Protein AF-A0A944FW74-F1 (afdb_monomer_lite)

Radius of gyration: 20.22 Å; chains: 1; bounding box: 57×24×44 Å

Sequence (106 aa):
THISDKNVARLLHSASLYRLQQDEEGNTKNLIGMANRLLHYEEMKYFKNQGKTTYDWGGAGRGEDVIHITEFKESFGGIPVRYYDFEQVNGILAKTFKLLVKILGK

Foldseek 3Di:
DWDDDQAEIEDPDDDFDLVVDDPVVSPVSVVRLVVSVVVVVVVVVVVVVSVHNYYHDPDADDDPVGPVVNVSCCVVVDDDDDDDDDDDQDDPVSVVVVVVCVVVVD

Secondary structure (DSSP, 8-state):
-EEE-SSEEEE------GGG---TT-HHHHHHHHHHHHHHHHHHHHHHHTT--EEE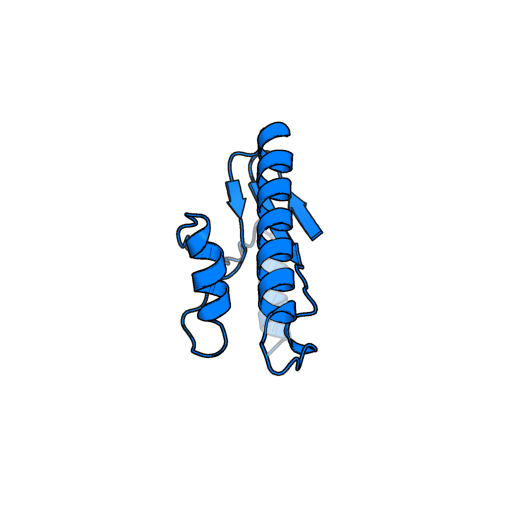------STTTHHHHHHHHTTT-------------SHHHHHHHHHHHHHT-

pLDDT: mean 92.19, std 6.83, range [51.25, 98.38]

Structure (mmCIF, N/CA/C/O backbone):
data_AF-A0A944FW74-F1
#
_entry.id   AF-A0A944FW74-F1
#
loop_
_atom_site.group_PDB
_atom_site.id
_atom_site.type_symbol
_atom_site.label_atom_id
_atom_site.label_alt_id
_atom_site.label_comp_id
_atom_site.label_asym_id
_atom_site.label_entity_id
_atom_site.label_seq_id
_atom_site.pdbx_PDB_ins_code
_atom_site.Cartn_x
_atom_site.Cartn_y
_atom_site.Cartn_z
_atom_site.occupancy
_atom_site.B_iso_or_equiv
_atom_site.auth_seq_id
_atom_site.auth_comp_id
_atom_site.auth_asym_id
_atom_site.auth_atom_id
_atom_site.pdbx_PDB_model_num
ATOM 1 N N . THR A 1 1 ? -2.411 7.988 -2.340 1.00 90.94 1 THR A N 1
ATOM 2 C CA . THR A 1 1 ? -3.455 8.412 -1.379 1.00 90.94 1 THR A CA 1
ATOM 3 C C . THR A 1 1 ? -3.691 7.325 -0.364 1.00 90.94 1 THR A C 1
ATOM 5 O O . THR A 1 1 ? -3.728 6.157 -0.748 1.00 90.94 1 THR A O 1
ATOM 8 N N . HIS A 1 2 ? -3.886 7.705 0.899 1.00 96.25 2 HIS A N 1
ATOM 9 C CA . HIS A 1 2 ? -4.029 6.782 2.024 1.00 96.25 2 HIS A CA 1
ATOM 10 C C . HIS A 1 2 ? -5.246 7.140 2.863 1.00 96.25 2 HIS A C 1
ATOM 12 O O . HIS A 1 2 ? -5.634 8.303 2.948 1.00 96.25 2 HIS A O 1
ATOM 18 N N . ILE A 1 3 ? -5.801 6.128 3.515 1.00 96.38 3 ILE A N 1
ATOM 19 C CA . ILE A 1 3 ? -6.721 6.277 4.641 1.00 96.38 3 ILE A CA 1
ATOM 20 C C . ILE A 1 3 ? -5.995 5.776 5.887 1.00 96.38 3 ILE A C 1
ATOM 22 O O . ILE A 1 3 ? -5.225 4.820 5.803 1.00 96.38 3 ILE A O 1
ATOM 26 N N . SER A 1 4 ? -6.177 6.421 7.036 1.00 96.44 4 SER A N 1
ATOM 27 C CA . SER A 1 4 ? -5.466 6.005 8.249 1.00 96.44 4 SER A CA 1
ATOM 28 C C . SER A 1 4 ? -6.318 6.141 9.499 1.00 96.44 4 SER A C 1
ATOM 30 O O . SER A 1 4 ? -7.114 7.072 9.616 1.00 96.44 4 SER A O 1
ATOM 32 N N . ASP A 1 5 ? -6.120 5.210 10.425 1.00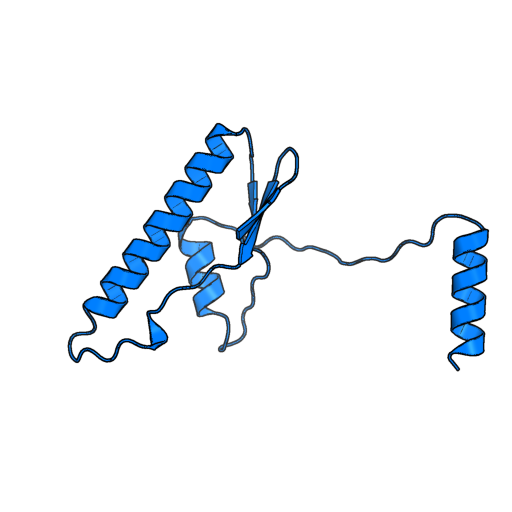 96.12 5 ASP A N 1
ATOM 33 C CA . ASP A 1 5 ? -6.611 5.278 11.798 1.00 96.12 5 ASP A CA 1
ATOM 34 C C . ASP A 1 5 ? -5.433 5.510 12.756 1.00 96.12 5 ASP A C 1
ATOM 36 O O . ASP A 1 5 ? -4.348 5.899 12.326 1.00 96.12 5 ASP A O 1
ATOM 40 N N . LYS A 1 6 ? -5.613 5.302 14.065 1.00 97.06 6 LYS A N 1
ATOM 41 C CA . LYS A 1 6 ? -4.550 5.486 15.065 1.00 97.06 6 LYS A CA 1
ATOM 42 C C . LYS A 1 6 ? -3.284 4.666 14.772 1.00 97.06 6 LYS A C 1
ATOM 44 O O . LYS A 1 6 ? -2.194 5.205 14.933 1.00 97.06 6 LYS A O 1
ATOM 49 N N . ASN A 1 7 ? -3.424 3.419 14.332 1.00 97.75 7 ASN A N 1
ATOM 50 C CA . ASN A 1 7 ? -2.343 2.436 14.247 1.00 97.75 7 ASN A CA 1
ATOM 51 C C . ASN A 1 7 ? -1.965 2.077 12.803 1.00 97.75 7 ASN A C 1
ATOM 53 O O . ASN A 1 7 ? -0.813 1.726 12.543 1.00 97.75 7 ASN A O 1
ATOM 57 N N . VAL A 1 8 ? -2.916 2.155 11.873 1.00 97.38 8 VAL A N 1
ATOM 58 C CA . VAL A 1 8 ? -2.779 1.655 10.504 1.00 97.38 8 VAL A CA 1
ATOM 59 C C . VAL A 1 8 ? -2.880 2.804 9.511 1.00 97.38 8 VAL A C 1
ATOM 61 O O . VAL A 1 8 ? -3.779 3.640 9.594 1.00 97.38 8 VAL A O 1
ATOM 64 N N . ALA A 1 9 ? -1.977 2.820 8.536 1.00 98.00 9 ALA A N 1
ATOM 65 C CA . ALA A 1 9 ? -2.134 3.582 7.305 1.00 98.00 9 ALA A CA 1
ATOM 66 C C . ALA A 1 9 ? -2.324 2.606 6.145 1.00 98.00 9 ALA A C 1
ATOM 68 O O . ALA A 1 9 ? -1.444 1.795 5.867 1.00 98.00 9 ALA A O 1
ATOM 69 N N . ARG A 1 10 ? -3.477 2.674 5.478 1.00 96.56 10 ARG A N 1
ATOM 70 C CA . ARG A 1 10 ? -3.814 1.836 4.329 1.00 96.56 10 ARG A CA 1
ATOM 71 C C . ARG A 1 10 ? -3.667 2.624 3.038 1.00 96.56 10 ARG A C 1
ATOM 73 O O . ARG A 1 10 ? -4.238 3.706 2.884 1.00 96.56 10 ARG A O 1
ATOM 80 N N . LEU A 1 11 ? -2.932 2.052 2.094 1.00 96.56 11 LEU A N 1
ATOM 81 C CA . LEU A 1 11 ? -2.832 2.556 0.734 1.00 96.56 11 LEU A CA 1
ATOM 82 C C . LEU A 1 11 ? -4.184 2.389 0.025 1.00 96.56 11 LEU A C 1
ATOM 84 O O . LEU A 1 11 ? -4.686 1.275 -0.109 1.00 96.56 11 LEU A O 1
ATOM 88 N N . LEU A 1 12 ? -4.761 3.498 -0.440 1.00 94.75 12 LEU A N 1
ATOM 89 C CA . LEU A 1 12 ? -6.001 3.499 -1.222 1.00 94.75 12 LEU A CA 1
ATOM 90 C C . LEU A 1 12 ? -5.693 3.483 -2.723 1.00 94.75 12 LEU A C 1
ATOM 92 O O . LEU A 1 12 ? -6.211 2.654 -3.465 1.00 94.75 12 LEU A O 1
ATOM 96 N N . HIS A 1 13 ? -4.804 4.379 -3.159 1.00 93.44 13 HIS A N 1
ATOM 97 C CA . HIS A 1 13 ? -4.407 4.512 -4.560 1.00 93.44 13 HIS A CA 1
ATOM 98 C C . HIS A 1 13 ? -2.912 4.812 -4.685 1.00 93.4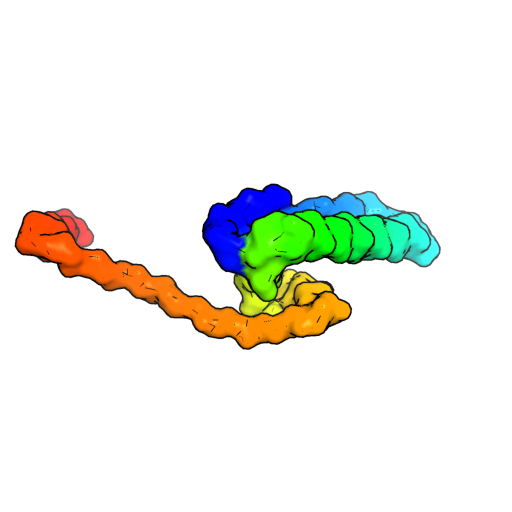4 13 HIS A C 1
ATOM 100 O O . HIS A 1 13 ? -2.397 5.689 -3.985 1.00 93.44 13 HIS A O 1
ATOM 106 N N . SER A 1 14 ? -2.256 4.124 -5.621 1.00 93.06 14 SER A N 1
ATOM 107 C CA . SER A 1 14 ? -0.908 4.407 -6.123 1.00 93.06 14 SER A CA 1
ATOM 108 C C . SER A 1 14 ? -0.912 4.244 -7.643 1.00 93.06 14 SER A C 1
ATOM 110 O O . SER A 1 14 ? -1.613 3.377 -8.169 1.00 93.06 14 SER A O 1
ATOM 112 N N . ALA A 1 15 ? -0.167 5.088 -8.350 1.00 91.00 15 ALA A N 1
ATOM 113 C CA . ALA A 1 15 ? -0.090 5.076 -9.804 1.00 91.00 15 ALA A CA 1
ATOM 114 C C . ALA A 1 15 ? 1.319 5.454 -10.266 1.00 91.00 15 ALA A C 1
ATOM 116 O O . ALA A 1 15 ? 1.978 6.297 -9.665 1.00 91.00 15 ALA A O 1
ATOM 117 N N . SER A 1 16 ? 1.765 4.844 -11.362 1.00 90.25 16 SER A N 1
ATOM 118 C CA . SER A 1 16 ? 3.031 5.168 -12.018 1.00 90.25 16 SER A CA 1
ATOM 119 C C . SER A 1 16 ? 2.930 4.933 -13.527 1.00 90.25 16 SER A C 1
ATOM 121 O O . SER A 1 16 ? 2.166 4.085 -13.993 1.00 90.25 16 SER A O 1
ATOM 123 N N . LEU A 1 17 ? 3.697 5.699 -14.306 1.00 88.81 17 LEU A N 1
ATOM 124 C CA . LEU A 1 17 ? 3.591 5.760 -15.772 1.00 88.81 17 LEU A CA 1
ATOM 125 C C . LEU A 1 17 ? 4.403 4.680 -16.506 1.00 88.81 17 LEU A C 1
ATOM 127 O O . LEU A 1 17 ? 4.602 4.771 -17.714 1.00 88.81 17 LEU A O 1
ATOM 131 N N . TYR A 1 18 ? 4.868 3.645 -15.804 1.00 84.44 18 TYR A N 1
ATOM 132 C CA . TYR A 1 18 ? 5.796 2.653 -16.360 1.00 84.44 18 TYR A CA 1
ATOM 133 C C . TYR A 1 18 ? 5.234 1.875 -17.560 1.00 84.44 18 TYR A C 1
ATOM 135 O O . TYR A 1 18 ? 6.002 1.340 -18.350 1.00 84.44 18 TYR A O 1
ATOM 143 N N . ARG A 1 19 ? 3.903 1.798 -17.697 1.00 82.88 19 ARG A N 1
ATOM 144 C CA . ARG A 1 19 ? 3.222 1.106 -18.806 1.00 82.88 19 ARG A CA 1
ATOM 145 C C . ARG A 1 19 ? 3.218 1.898 -20.112 1.00 82.88 19 ARG A C 1
ATOM 147 O O . ARG A 1 19 ? 2.942 1.323 -21.154 1.00 82.88 19 ARG A O 1
ATOM 154 N N . LEU A 1 20 ? 3.478 3.203 -20.048 1.00 84.56 20 LEU A N 1
ATOM 155 C CA . LEU A 1 20 ? 3.498 4.080 -21.220 1.00 84.56 20 LEU A CA 1
ATOM 156 C C . LEU A 1 20 ? 4.904 4.233 -21.812 1.00 84.56 20 L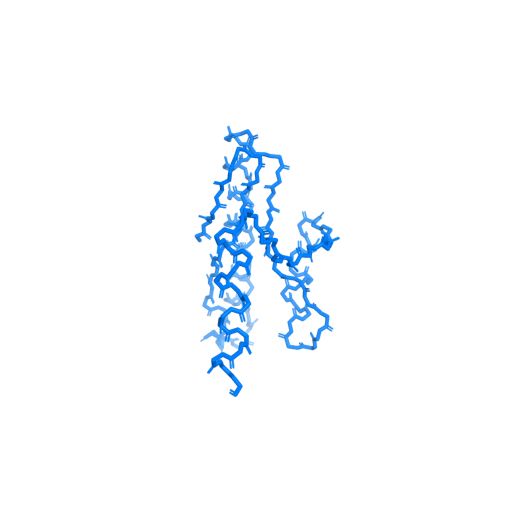EU A C 1
ATOM 158 O O . LEU A 1 20 ? 5.054 4.871 -22.848 1.00 84.56 20 LEU A O 1
ATOM 162 N N . GLN A 1 21 ? 5.923 3.670 -21.158 1.00 83.69 21 GLN A N 1
ATOM 163 C CA . GLN A 1 21 ? 7.307 3.750 -21.613 1.00 83.69 21 GLN A CA 1
ATOM 164 C C . GLN A 1 21 ? 7.628 2.567 -22.526 1.00 83.69 21 GLN A C 1
ATOM 166 O O . GLN A 1 21 ? 7.382 1.418 -22.160 1.00 83.69 21 GLN A O 1
ATOM 171 N N . GLN A 1 22 ? 8.158 2.873 -23.708 1.00 76.31 22 GLN A N 1
ATOM 172 C CA . GLN A 1 22 ? 8.548 1.910 -24.744 1.00 76.31 22 GLN A CA 1
ATOM 173 C C . GLN A 1 22 ? 9.989 2.167 -25.205 1.00 76.31 22 GLN A C 1
ATOM 175 O O . GLN A 1 22 ? 10.299 2.041 -26.385 1.00 76.31 22 GLN A O 1
ATOM 180 N N . ASP A 1 23 ? 10.866 2.600 -24.298 1.00 80.69 23 ASP A N 1
ATOM 181 C CA . ASP A 1 23 ? 12.276 2.744 -24.635 1.00 80.69 23 ASP A CA 1
ATOM 182 C C . ASP A 1 23 ? 12.907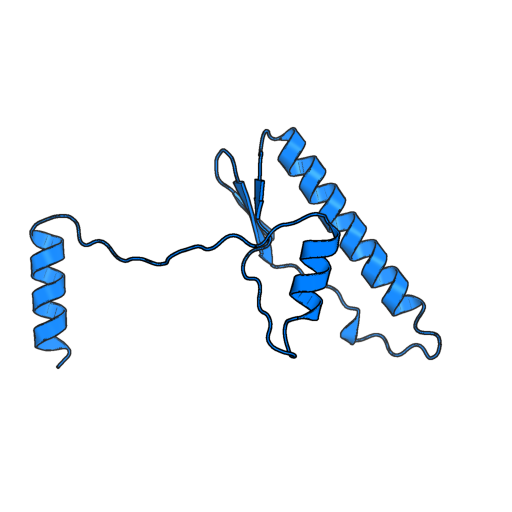 1.365 -24.877 1.00 80.69 23 ASP A C 1
ATOM 184 O O . ASP A 1 23 ? 12.700 0.439 -24.092 1.00 80.69 23 ASP A O 1
ATOM 188 N N . GLU A 1 24 ? 13.668 1.227 -25.968 1.00 71.38 24 GLU A N 1
ATOM 189 C CA . GLU A 1 24 ? 14.239 -0.055 -26.425 1.00 71.38 24 GLU A CA 1
ATOM 190 C C . GLU A 1 24 ? 15.109 -0.730 -25.351 1.00 71.38 24 GLU A C 1
ATOM 192 O O . GLU A 1 24 ? 15.147 -1.954 -25.244 1.00 71.38 24 GLU A O 1
ATOM 197 N N . GLU A 1 25 ? 15.759 0.074 -24.508 1.00 76.38 25 GLU A N 1
ATOM 198 C CA . GLU A 1 25 ? 16.653 -0.381 -23.440 1.00 76.38 25 GLU A CA 1
ATOM 199 C C . GLU A 1 25 ? 15.933 -0.627 -22.097 1.00 76.38 25 GLU A C 1
ATOM 201 O O . GLU A 1 25 ? 16.518 -1.192 -21.173 1.00 76.38 25 GLU A O 1
ATOM 206 N N . GLY A 1 26 ? 14.672 -0.197 -21.946 1.00 77.94 26 GLY A N 1
ATOM 207 C CA . GLY A 1 26 ? 13.885 -0.340 -20.710 1.00 77.94 26 GLY A CA 1
ATOM 208 C C . GLY A 1 26 ? 14.397 0.454 -19.494 1.00 77.94 26 GLY A C 1
ATOM 209 O O . GLY A 1 26 ? 13.903 0.271 -18.373 1.00 77.94 26 GLY A O 1
ATOM 210 N N . ASN A 1 27 ? 15.371 1.344 -19.687 1.00 84.94 27 ASN A N 1
ATOM 211 C CA . ASN A 1 27 ? 16.001 2.155 -18.643 1.00 84.94 27 ASN A CA 1
ATOM 212 C C . ASN A 1 27 ? 14.992 3.060 -17.921 1.00 84.94 27 ASN A C 1
ATOM 214 O O . ASN A 1 27 ? 14.998 3.174 -16.691 1.00 84.94 27 ASN A O 1
ATOM 218 N N . THR A 1 28 ? 14.058 3.641 -18.668 1.00 88.06 28 THR A N 1
ATOM 219 C CA . THR A 1 28 ? 13.026 4.542 -18.151 1.00 88.06 28 THR A CA 1
ATOM 220 C C . THR A 1 28 ? 12.037 3.785 -17.271 1.00 88.06 28 THR A C 1
ATOM 222 O O . THR A 1 28 ? 11.669 4.246 -16.188 1.00 88.06 28 THR A O 1
ATOM 225 N N . LYS A 1 29 ? 11.644 2.573 -17.680 1.00 88.31 29 LYS A N 1
ATOM 226 C CA . LYS A 1 29 ? 10.768 1.701 -16.889 1.00 88.31 29 LYS A CA 1
ATOM 227 C C . LYS A 1 29 ? 11.410 1.322 -15.551 1.00 88.31 29 LYS A C 1
ATOM 229 O O . LYS A 1 29 ? 10.734 1.374 -14.519 1.00 88.31 29 LYS A O 1
ATOM 234 N N . ASN A 1 30 ? 12.704 0.999 -15.552 1.00 89.69 30 ASN A N 1
ATOM 235 C CA . ASN A 1 30 ? 13.455 0.690 -14.333 1.00 89.69 30 ASN A CA 1
ATOM 236 C C . ASN A 1 30 ? 13.527 1.896 -13.393 1.00 89.69 30 ASN A C 1
ATOM 238 O O . ASN A 1 30 ? 13.219 1.765 -12.206 1.00 89.69 30 ASN A O 1
ATOM 242 N N . LEU A 1 31 ? 13.841 3.079 -13.926 1.00 93.44 31 LEU A N 1
ATOM 243 C CA . LEU A 1 31 ? 13.882 4.316 -13.150 1.00 93.44 31 LEU A CA 1
ATOM 244 C C . LEU A 1 31 ? 12.524 4.637 -12.511 1.00 93.44 31 LEU A C 1
ATOM 246 O O . LEU A 1 31 ? 12.465 4.941 -11.320 1.00 93.44 31 LEU A O 1
ATOM 250 N N . ILE A 1 32 ? 11.421 4.510 -13.259 1.00 93.69 32 ILE A N 1
ATOM 251 C CA . ILE A 1 32 ? 10.065 4.699 -12.718 1.00 93.69 32 ILE A CA 1
ATOM 252 C C . ILE A 1 32 ? 9.775 3.675 -11.614 1.00 93.69 32 ILE A C 1
ATOM 254 O O . ILE A 1 32 ? 9.209 4.029 -10.579 1.00 93.69 32 ILE A O 1
ATOM 258 N N . GLY A 1 33 ? 10.180 2.415 -11.802 1.00 91.81 33 GLY A N 1
ATOM 259 C CA . GLY A 1 33 ? 10.054 1.376 -10.782 1.00 91.81 33 GLY A CA 1
ATOM 260 C C . GLY A 1 33 ? 10.802 1.728 -9.494 1.00 91.81 33 GLY A C 1
ATOM 261 O O . GLY A 1 33 ? 10.242 1.605 -8.404 1.00 91.81 33 GLY A O 1
ATOM 262 N N . MET A 1 34 ? 12.036 2.224 -9.607 1.00 93.88 34 MET A N 1
ATOM 263 C CA . MET A 1 34 ? 12.838 2.683 -8.469 1.00 93.88 34 MET A CA 1
ATOM 264 C C . MET A 1 34 ? 12.219 3.905 -7.785 1.00 93.88 34 MET A C 1
ATOM 266 O O . MET A 1 34 ? 12.099 3.918 -6.561 1.00 93.88 34 MET A O 1
ATOM 270 N N . ALA A 1 35 ? 11.764 4.893 -8.558 1.00 95.88 35 ALA A N 1
ATOM 271 C CA . ALA A 1 35 ? 11.094 6.077 -8.031 1.00 95.88 35 ALA A CA 1
ATOM 272 C C . ALA A 1 35 ? 9.817 5.705 -7.261 1.00 95.88 35 ALA A C 1
ATOM 274 O O . ALA A 1 35 ? 9.590 6.200 -6.158 1.00 95.88 35 ALA A O 1
ATOM 275 N N . ASN A 1 36 ? 9.023 4.766 -7.786 1.00 95.56 36 ASN A N 1
ATOM 276 C CA . ASN A 1 36 ? 7.829 4.271 -7.105 1.00 95.56 36 ASN A CA 1
ATOM 277 C C . ASN A 1 36 ? 8.175 3.538 -5.798 1.00 95.56 36 ASN A C 1
ATOM 279 O O . ASN A 1 36 ? 7.463 3.665 -4.803 1.00 95.56 36 ASN A O 1
ATOM 283 N N . ARG A 1 37 ? 9.288 2.790 -5.770 1.00 95.81 37 ARG A N 1
ATOM 284 C CA . ARG A 1 37 ? 9.759 2.140 -4.538 1.00 95.81 37 ARG A CA 1
ATOM 285 C C . ARG A 1 37 ? 10.193 3.148 -3.484 1.00 95.81 37 ARG A C 1
ATOM 287 O O . ARG A 1 37 ? 9.824 2.997 -2.321 1.00 95.81 37 ARG A O 1
ATOM 294 N N . LEU A 1 38 ? 10.940 4.170 -3.896 1.00 97.38 38 LEU A N 1
ATOM 295 C CA . LEU A 1 38 ? 11.365 5.249 -3.013 1.00 97.38 38 LEU A CA 1
ATOM 296 C C . LEU A 1 38 ? 10.156 5.986 -2.432 1.00 97.38 38 LEU A C 1
ATOM 298 O O . LEU A 1 38 ? 10.102 6.177 -1.223 1.00 97.38 38 LEU A O 1
ATOM 302 N N . LEU A 1 39 ? 9.161 6.321 -3.260 1.00 96.81 39 LEU A N 1
ATOM 303 C CA . LEU A 1 39 ? 7.936 6.979 -2.807 1.00 96.81 39 LEU A CA 1
ATOM 304 C C . LEU A 1 39 ? 7.251 6.186 -1.686 1.00 96.81 39 LEU A C 1
ATOM 306 O O . LEU A 1 39 ? 6.986 6.734 -0.619 1.00 96.81 39 LEU A O 1
ATOM 310 N N . HIS A 1 40 ? 7.037 4.884 -1.880 1.00 97.25 40 HIS A N 1
ATOM 311 C CA . HIS A 1 40 ? 6.426 4.042 -0.851 1.00 97.25 40 HIS A CA 1
ATOM 312 C C . HIS A 1 40 ? 7.294 3.898 0.407 1.00 97.25 40 HIS A C 1
ATOM 314 O O . HIS A 1 40 ? 6.766 3.873 1.518 1.00 97.25 40 HIS A O 1
ATOM 320 N N . TYR A 1 41 ? 8.621 3.853 0.270 1.00 97.31 41 TYR A N 1
ATOM 321 C CA . TYR A 1 41 ? 9.522 3.844 1.422 1.00 97.31 41 TYR A CA 1
ATOM 322 C C . TYR A 1 41 ? 9.442 5.147 2.236 1.00 97.31 41 TYR A C 1
ATOM 324 O O . TYR A 1 41 ? 9.386 5.113 3.468 1.00 97.31 41 TYR A O 1
ATOM 332 N N . GLU A 1 42 ? 9.383 6.300 1.567 1.00 98.12 42 GLU A N 1
ATOM 333 C CA . GLU A 1 42 ? 9.180 7.595 2.222 1.00 98.12 42 GLU A CA 1
ATOM 334 C C . GLU A 1 42 ? 7.816 7.672 2.921 1.00 98.12 42 GLU A C 1
ATOM 336 O O . GLU A 1 42 ? 7.741 8.119 4.065 1.00 98.12 42 GLU A O 1
ATOM 341 N N . GLU A 1 43 ? 6.750 7.158 2.301 1.00 97.38 43 GLU A N 1
ATOM 342 C CA . GLU A 1 43 ? 5.428 7.059 2.934 1.00 97.38 43 GLU A CA 1
ATOM 343 C C . GLU A 1 43 ? 5.463 6.192 4.202 1.00 97.38 43 GLU A C 1
ATOM 345 O O . GLU A 1 43 ? 4.905 6.572 5.233 1.00 97.38 43 GLU A O 1
ATOM 350 N N . MET A 1 44 ? 6.150 5.045 4.169 1.00 97.38 44 MET A N 1
ATOM 351 C CA . MET A 1 44 ? 6.320 4.190 5.349 1.00 97.38 44 MET A CA 1
ATOM 352 C C . MET A 1 44 ? 7.042 4.924 6.480 1.00 97.38 44 MET A C 1
ATOM 354 O O . MET A 1 44 ? 6.602 4.859 7.630 1.00 97.38 44 MET A O 1
ATOM 358 N N . LYS A 1 45 ? 8.123 5.655 6.173 1.00 98.25 45 LYS A N 1
ATOM 359 C CA . LYS A 1 45 ? 8.827 6.483 7.165 1.00 98.25 45 LYS A CA 1
ATOM 360 C C . LYS A 1 45 ? 7.929 7.587 7.713 1.00 98.25 45 LYS A C 1
ATOM 362 O O . LYS A 1 45 ? 7.897 7.792 8.925 1.00 98.25 45 LYS A O 1
ATOM 367 N N . TYR A 1 46 ? 7.172 8.259 6.848 1.00 98.19 46 TYR A N 1
ATOM 368 C CA . TYR A 1 46 ? 6.214 9.286 7.244 1.00 98.19 46 TYR A CA 1
ATOM 369 C C . TYR A 1 46 ? 5.195 8.737 8.250 1.00 98.19 46 TYR A C 1
ATOM 371 O O . TYR A 1 46 ? 5.060 9.280 9.346 1.00 98.19 46 TYR A O 1
ATOM 379 N N . PHE A 1 47 ? 4.539 7.616 7.942 1.00 98.38 47 PHE A N 1
ATOM 380 C CA . PHE A 1 47 ? 3.552 7.020 8.844 1.00 98.38 47 PHE A CA 1
ATOM 381 C C . PHE A 1 47 ? 4.173 6.470 10.128 1.00 98.38 47 PHE A C 1
ATOM 383 O O . PHE A 1 47 ? 3.598 6.640 11.204 1.00 98.38 47 PHE A O 1
ATOM 390 N N . LYS A 1 48 ? 5.376 5.895 10.055 1.00 98.12 48 LYS A N 1
ATOM 391 C CA . LYS A 1 48 ? 6.127 5.481 11.244 1.00 98.12 48 LYS A CA 1
ATOM 392 C C . LYS A 1 48 ? 6.402 6.663 12.179 1.00 98.12 48 LYS A C 1
ATOM 394 O O . LYS A 1 48 ? 6.187 6.547 13.382 1.00 98.12 48 LYS A O 1
ATOM 399 N N . ASN A 1 49 ? 6.796 7.816 11.637 1.00 98.38 49 ASN A N 1
ATOM 400 C CA . ASN A 1 49 ? 7.020 9.040 12.416 1.00 98.38 49 ASN A CA 1
ATOM 401 C C . ASN A 1 49 ? 5.726 9.606 13.027 1.00 98.38 49 ASN A C 1
ATOM 403 O O . ASN A 1 49 ? 5.777 10.297 14.038 1.00 98.38 49 ASN A O 1
ATOM 407 N N . GLN A 1 50 ? 4.566 9.286 12.449 1.00 97.94 50 GLN A N 1
ATOM 408 C CA . GLN A 1 50 ? 3.239 9.598 12.998 1.00 97.94 50 GLN A CA 1
ATOM 409 C C . GLN A 1 50 ? 2.740 8.545 14.010 1.00 97.94 50 GLN A C 1
ATOM 411 O O . GLN A 1 50 ? 1.575 8.568 14.408 1.00 97.94 50 GLN A O 1
ATOM 416 N N . GLY A 1 51 ? 3.590 7.592 14.406 1.00 98.25 51 GLY A N 1
ATOM 417 C CA . GLY A 1 51 ? 3.262 6.546 15.376 1.00 98.25 51 GLY A CA 1
ATOM 418 C C . GLY A 1 51 ? 2.434 5.387 14.819 1.00 98.25 51 GLY A C 1
ATOM 419 O O . GLY A 1 51 ? 1.948 4.568 15.599 1.00 98.25 51 GLY A O 1
ATOM 420 N N . LYS A 1 52 ? 2.261 5.285 13.492 1.00 98.25 52 LYS A N 1
ATOM 421 C CA . LYS A 1 52 ? 1.614 4.113 12.884 1.00 98.25 52 LYS A CA 1
ATOM 422 C C . LYS A 1 52 ? 2.536 2.905 13.002 1.00 98.25 52 LYS A C 1
ATOM 424 O O . LYS A 1 52 ? 3.744 3.006 12.790 1.00 98.25 52 LYS A O 1
ATOM 429 N N . THR A 1 53 ? 1.953 1.752 13.292 1.00 97.44 53 THR A N 1
ATOM 430 C CA . THR A 1 53 ? 2.673 0.480 13.410 1.00 97.44 53 THR A CA 1
ATOM 431 C C . THR A 1 53 ? 2.513 -0.392 12.172 1.00 97.44 53 THR A C 1
ATOM 433 O O . THR A 1 53 ? 3.304 -1.308 11.974 1.00 97.44 53 THR A O 1
ATOM 436 N N . THR A 1 54 ? 1.510 -0.111 11.334 1.00 97.12 54 THR A N 1
ATOM 437 C CA . THR A 1 54 ? 1.180 -0.924 10.157 1.00 97.12 54 THR A CA 1
ATOM 438 C C . THR A 1 54 ? 1.017 -0.056 8.915 1.00 97.12 54 THR A C 1
ATOM 440 O O . THR A 1 54 ? 0.234 0.897 8.913 1.00 97.12 54 THR A O 1
ATOM 443 N N . TYR A 1 55 ? 1.726 -0.428 7.848 1.00 97.50 55 TYR A N 1
ATOM 444 C CA . TYR A 1 55 ? 1.474 0.045 6.489 1.00 97.50 55 TYR A CA 1
ATOM 445 C C . TYR A 1 55 ? 0.740 -1.062 5.728 1.00 97.50 55 TYR A C 1
ATOM 447 O O . TYR A 1 55 ? 1.319 -2.101 5.413 1.00 97.50 55 TYR A O 1
ATOM 455 N N . ASP A 1 56 ? -0.549 -0.862 5.483 1.00 96.75 56 ASP A N 1
ATOM 456 C CA . ASP A 1 56 ? -1.413 -1.831 4.819 1.00 96.75 56 ASP A CA 1
ATOM 457 C C . ASP A 1 56 ? -1.473 -1.538 3.314 1.00 96.75 56 ASP A C 1
ATOM 459 O O . ASP A 1 56 ? -1.985 -0.511 2.865 1.00 96.75 56 ASP A O 1
ATOM 463 N N . TRP A 1 57 ? -0.945 -2.468 2.523 1.00 96.00 57 TRP A N 1
ATOM 464 C CA . TRP A 1 57 ? -0.894 -2.386 1.065 1.00 96.00 57 TRP A CA 1
ATOM 465 C C . TRP A 1 57 ? -2.242 -2.622 0.361 1.00 96.00 57 TRP A C 1
ATOM 467 O O . TRP A 1 57 ? -2.303 -2.565 -0.873 1.00 96.00 57 TRP A O 1
ATOM 477 N N . GLY A 1 58 ? -3.300 -2.958 1.097 1.00 93.62 58 GLY A N 1
ATOM 478 C CA . GLY A 1 58 ? -4.578 -3.397 0.548 1.00 93.62 58 GLY A CA 1
ATOM 479 C C . GLY A 1 58 ? -4.515 -4.815 -0.032 1.00 93.62 58 GLY A C 1
ATOM 480 O O . GLY A 1 58 ? -3.653 -5.617 0.321 1.00 93.62 58 GLY A O 1
ATOM 481 N N . GLY A 1 59 ? -5.432 -5.131 -0.949 1.00 92.75 59 GLY A N 1
ATOM 482 C CA . GLY A 1 59 ? -5.625 -6.494 -1.461 1.00 92.75 59 GLY A CA 1
ATOM 483 C C . GLY A 1 59 ? -4.379 -7.123 -2.097 1.00 92.75 59 GLY A C 1
ATOM 484 O O . GLY A 1 59 ? -3.616 -6.455 -2.796 1.00 92.75 59 GLY A O 1
ATOM 485 N N . ALA A 1 60 ? -4.193 -8.424 -1.885 1.00 93.12 60 ALA A N 1
ATOM 486 C CA . ALA A 1 60 ? -3.142 -9.231 -2.497 1.00 93.12 60 ALA A CA 1
ATOM 487 C C . ALA A 1 60 ? -3.781 -10.424 -3.215 1.00 93.12 60 ALA A C 1
ATOM 489 O O . ALA A 1 60 ? -4.593 -11.139 -2.629 1.00 93.12 60 ALA A O 1
ATOM 490 N N . GLY A 1 61 ? -3.428 -10.619 -4.485 1.00 93.56 61 GLY A N 1
ATOM 491 C CA . GLY A 1 61 ? -3.958 -11.691 -5.326 1.00 93.56 61 GLY A CA 1
ATOM 492 C C . GLY A 1 61 ? -2.856 -12.603 -5.858 1.00 93.56 61 GLY A C 1
ATOM 493 O O . GLY A 1 61 ? -1.689 -12.215 -5.919 1.00 93.56 61 GLY A O 1
ATOM 494 N N . ARG A 1 62 ? -3.229 -13.829 -6.233 1.00 94.50 62 ARG A N 1
ATOM 495 C CA . ARG A 1 62 ? -2.319 -14.831 -6.819 1.00 94.50 62 ARG A CA 1
ATOM 496 C C . ARG A 1 62 ? -2.664 -15.199 -8.269 1.00 94.50 62 ARG A C 1
ATOM 498 O O . ARG A 1 62 ? -2.054 -16.110 -8.809 1.00 94.50 62 ARG A O 1
ATOM 505 N N . GLY A 1 63 ? -3.634 -14.512 -8.877 1.00 96.31 63 GLY A N 1
ATOM 506 C CA . GLY A 1 63 ? -3.912 -14.627 -10.311 1.00 96.31 63 GLY A CA 1
ATOM 507 C C . GLY A 1 63 ? -2.788 -14.012 -11.147 1.00 96.31 63 GLY A C 1
ATOM 508 O O . GLY A 1 63 ? -2.089 -13.114 -10.672 1.00 96.31 63 GLY A O 1
ATOM 509 N N . GLU A 1 64 ? -2.612 -14.493 -12.378 1.00 94.94 64 GLU A N 1
ATOM 510 C CA . GLU A 1 64 ? -1.555 -14.037 -13.300 1.00 94.94 64 GLU A CA 1
ATOM 511 C C . GLU A 1 64 ? -1.606 -12.524 -13.565 1.00 94.94 64 GLU A C 1
ATOM 513 O O . GLU A 1 64 ? -0.576 -11.874 -13.717 1.00 94.94 64 GLU A O 1
ATOM 518 N N . ASP A 1 65 ? -2.801 -11.937 -13.548 1.00 92.81 65 ASP A N 1
ATOM 519 C CA . ASP A 1 65 ? -3.052 -10.516 -13.783 1.00 92.81 65 ASP A CA 1
ATOM 520 C C . ASP A 1 65 ? -2.598 -9.603 -12.628 1.00 92.81 65 ASP A C 1
ATOM 522 O O . ASP A 1 65 ? -2.343 -8.412 -12.830 1.00 92.81 65 ASP A O 1
ATOM 526 N N . VAL A 1 66 ? -2.468 -10.150 -11.416 1.00 93.62 66 VAL A N 1
ATOM 527 C CA . VAL A 1 66 ? -2.194 -9.381 -10.188 1.00 93.62 66 VAL A CA 1
ATOM 528 C C . VAL A 1 66 ? -0.975 -9.863 -9.404 1.00 93.62 66 VAL A C 1
ATOM 530 O O . VAL A 1 66 ? -0.559 -9.180 -8.464 1.00 93.62 66 VAL A O 1
ATOM 533 N N . ILE A 1 67 ? -0.365 -10.994 -9.774 1.00 95.56 67 ILE A N 1
ATOM 534 C CA . ILE A 1 67 ? 0.752 -11.587 -9.026 1.00 95.56 67 ILE A CA 1
ATOM 535 C C . ILE A 1 67 ? 1.929 -10.618 -8.877 1.00 95.56 67 ILE A C 1
ATOM 537 O O . ILE A 1 67 ? 2.426 -10.437 -7.770 1.00 95.56 67 ILE A O 1
ATOM 541 N N . HIS A 1 68 ? 2.285 -9.885 -9.933 1.00 92.75 68 HIS A N 1
ATOM 542 C CA . HIS A 1 68 ? 3.384 -8.914 -9.899 1.00 92.75 68 HIS A CA 1
ATOM 543 C C . HIS A 1 68 ? 3.137 -7.748 -8.933 1.00 92.75 68 HIS A C 1
ATOM 545 O O . HIS A 1 68 ? 4.074 -7.186 -8.363 1.00 92.75 68 HIS A O 1
ATOM 551 N N . ILE A 1 69 ? 1.869 -7.377 -8.719 1.00 92.50 69 ILE A N 1
ATOM 552 C CA . ILE A 1 69 ? 1.495 -6.367 -7.723 1.00 92.50 69 ILE A CA 1
ATOM 553 C C . ILE A 1 69 ? 1.698 -6.935 -6.314 1.00 92.50 69 ILE A C 1
ATOM 555 O O . ILE A 1 69 ? 2.163 -6.221 -5.427 1.00 92.50 69 ILE A O 1
ATOM 559 N N . THR A 1 70 ? 1.377 -8.211 -6.100 1.00 95.19 70 THR A N 1
ATOM 560 C CA . THR A 1 70 ? 1.625 -8.895 -4.826 1.00 95.19 70 THR A CA 1
ATOM 561 C C . THR A 1 70 ? 3.123 -9.038 -4.552 1.00 95.19 70 THR A C 1
ATOM 563 O O . THR A 1 70 ? 3.570 -8.633 -3.483 1.00 95.19 70 THR A O 1
ATOM 566 N N . GLU A 1 71 ? 3.914 -9.495 -5.523 1.00 95.00 71 GLU A N 1
ATOM 567 C CA . GLU A 1 71 ? 5.377 -9.619 -5.407 1.00 95.00 71 GLU A CA 1
ATOM 568 C C . GLU A 1 71 ? 6.041 -8.269 -5.100 1.00 95.00 71 GLU A C 1
ATOM 570 O O . GLU A 1 71 ? 6.947 -8.173 -4.269 1.00 95.00 71 GLU A O 1
ATOM 575 N N . PHE A 1 72 ? 5.550 -7.190 -5.720 1.00 93.81 72 PHE A N 1
ATOM 576 C CA . PHE A 1 72 ? 5.986 -5.837 -5.393 1.00 93.81 72 PHE A CA 1
ATOM 577 C C . PHE A 1 72 ? 5.770 -5.517 -3.909 1.00 93.81 72 PHE A C 1
ATOM 579 O O . PHE A 1 72 ? 6.703 -5.054 -3.259 1.00 93.81 72 PHE A O 1
ATOM 586 N N . LYS A 1 73 ? 4.589 -5.798 -3.349 1.00 95.06 73 LYS A N 1
ATOM 587 C CA . LYS A 1 73 ? 4.278 -5.552 -1.928 1.00 95.06 73 LYS A CA 1
ATOM 588 C C . LYS A 1 73 ? 5.138 -6.416 -1.000 1.00 95.06 73 LYS A C 1
ATOM 590 O O . LYS A 1 73 ? 5.676 -5.915 -0.012 1.00 95.06 73 LYS A O 1
ATOM 595 N N . GLU A 1 74 ? 5.309 -7.691 -1.346 1.00 95.25 74 GLU A N 1
ATOM 596 C CA . GLU A 1 74 ? 6.127 -8.656 -0.599 1.00 95.25 74 GLU A CA 1
ATOM 597 C C . GLU A 1 74 ? 7.605 -8.248 -0.568 1.00 95.25 74 GLU A C 1
ATOM 599 O O . GLU A 1 74 ? 8.267 -8.413 0.454 1.00 95.25 74 GLU A O 1
ATOM 604 N N . SER A 1 75 ? 8.113 -7.608 -1.626 1.00 95.56 75 SER A N 1
ATOM 605 C CA . SER A 1 75 ? 9.507 -7.142 -1.676 1.00 95.56 75 SER A CA 1
ATOM 606 C C . SER A 1 75 ? 9.865 -6.050 -0.653 1.00 95.56 75 SER A C 1
ATOM 608 O O . SER A 1 75 ? 11.045 -5.784 -0.442 1.00 95.56 75 SER A O 1
ATOM 610 N N . PHE A 1 76 ? 8.879 -5.443 0.020 1.00 95.62 76 PHE A N 1
ATOM 611 C CA . PHE A 1 76 ? 9.097 -4.542 1.164 1.00 95.62 76 PHE A CA 1
ATOM 612 C C . PHE A 1 76 ? 9.098 -5.273 2.518 1.00 95.62 76 PHE A C 1
ATOM 614 O O . PHE A 1 76 ? 9.134 -4.628 3.564 1.00 95.62 76 PHE A O 1
ATOM 621 N N . GLY A 1 77 ? 9.021 -6.607 2.521 1.00 93.75 77 GLY A N 1
ATOM 622 C CA . GLY A 1 77 ? 8.864 -7.420 3.728 1.00 93.75 77 GLY A CA 1
ATOM 623 C C . GLY A 1 77 ? 7.414 -7.529 4.213 1.00 93.75 77 GLY A C 1
ATOM 624 O O . GLY A 1 77 ? 7.176 -7.941 5.347 1.00 93.75 77 GLY A O 1
ATOM 625 N N . GLY A 1 78 ? 6.440 -7.141 3.383 1.00 89.06 78 GLY A N 1
ATOM 626 C CA . GLY A 1 78 ? 5.021 -7.295 3.695 1.00 89.06 78 GLY A CA 1
ATOM 627 C C . GLY A 1 78 ? 4.603 -8.766 3.727 1.00 89.06 78 GLY A C 1
ATOM 628 O O . GLY A 1 78 ? 5.049 -9.557 2.900 1.00 89.06 78 GLY A O 1
ATOM 629 N N . ILE A 1 79 ? 3.712 -9.118 4.655 1.00 91.56 79 ILE A N 1
ATOM 630 C CA . ILE A 1 79 ? 3.127 -10.461 4.758 1.00 91.56 79 ILE A CA 1
ATOM 631 C C . ILE A 1 79 ? 1.629 -10.428 4.420 1.00 91.56 79 ILE A C 1
ATOM 633 O O . ILE A 1 79 ? 0.943 -9.477 4.804 1.00 91.56 79 ILE A O 1
ATOM 637 N N . PRO A 1 80 ? 1.084 -11.448 3.729 1.00 91.38 80 PRO A N 1
ATOM 638 C CA . PRO A 1 80 ? -0.352 -11.543 3.500 1.00 91.38 80 PRO A CA 1
ATOM 639 C C . PRO A 1 80 ? -1.131 -11.683 4.814 1.00 91.38 80 PRO A C 1
ATOM 641 O O . PRO A 1 80 ? -0.859 -12.574 5.619 1.00 91.38 80 PRO A O 1
ATOM 644 N N . VAL A 1 81 ? -2.151 -10.843 4.995 1.00 91.94 81 VAL A N 1
ATOM 645 C CA . VAL A 1 81 ? -3.099 -10.913 6.116 1.00 91.94 81 VAL A CA 1
ATOM 646 C C . VAL A 1 81 ? -4.502 -11.126 5.557 1.00 91.94 81 VAL A C 1
ATOM 648 O O . VAL A 1 81 ? -4.891 -10.494 4.575 1.00 91.94 81 VAL A O 1
ATOM 651 N N . ARG A 1 82 ? -5.272 -12.035 6.167 1.00 91.06 82 ARG A N 1
ATOM 652 C CA . ARG A 1 82 ? -6.668 -12.273 5.779 1.00 91.06 82 ARG A CA 1
ATOM 653 C C . ARG A 1 82 ? -7.588 -11.311 6.520 1.00 91.06 82 ARG A C 1
ATOM 655 O O . ARG A 1 82 ? -7.588 -11.284 7.747 1.00 91.06 82 ARG A O 1
ATOM 662 N N . TYR A 1 83 ? -8.399 -10.589 5.758 1.00 87.44 83 TYR A N 1
ATOM 663 C CA . TYR A 1 83 ? -9.521 -9.805 6.260 1.00 87.44 83 TYR A CA 1
ATOM 664 C C . TYR A 1 83 ? -10.822 -10.517 5.898 1.00 87.44 83 TYR A C 1
ATOM 666 O O . TYR A 1 83 ? -10.915 -11.141 4.841 1.00 87.44 83 TYR A O 1
ATOM 674 N N . TYR A 1 84 ? -11.807 -10.430 6.785 1.00 86.62 84 TYR A N 1
ATOM 675 C CA . TYR A 1 84 ? -13.147 -10.945 6.544 1.00 86.62 84 TYR A CA 1
ATOM 676 C C . TYR A 1 84 ? -14.107 -9.771 6.508 1.00 86.62 84 TYR A C 1
ATOM 678 O O . TYR A 1 84 ? -14.236 -9.047 7.497 1.00 86.62 84 TYR A O 1
ATOM 686 N N . ASP A 1 85 ? -14.789 -9.616 5.382 1.00 85.31 85 ASP A N 1
ATOM 687 C CA . ASP A 1 85 ? -15.928 -8.722 5.299 1.00 85.31 85 ASP A CA 1
ATOM 688 C C . ASP A 1 85 ? -17.122 -9.427 5.935 1.00 85.31 85 ASP A C 1
ATOM 690 O O . ASP A 1 85 ? -17.506 -10.533 5.543 1.00 85.31 85 ASP A O 1
ATOM 694 N N . PHE A 1 86 ? -17.699 -8.801 6.953 1.00 86.56 86 PHE A N 1
ATOM 695 C CA . PHE A 1 86 ? -18.922 -9.277 7.571 1.00 86.56 86 PHE A CA 1
ATOM 696 C C . PHE A 1 86 ? -19.873 -8.112 7.794 1.00 86.56 86 PHE A C 1
ATOM 698 O O . PHE A 1 86 ? -19.475 -6.986 8.087 1.00 86.56 86 PHE A O 1
ATOM 705 N N . GLU A 1 87 ? -21.159 -8.406 7.675 1.00 86.75 87 GLU A N 1
ATOM 706 C CA . GLU A 1 87 ? -22.223 -7.470 7.989 1.00 86.75 87 GLU A CA 1
ATOM 707 C C . GLU A 1 87 ? -22.885 -7.925 9.290 1.00 86.75 87 GLU A C 1
ATOM 709 O O . GLU A 1 87 ? -23.382 -9.051 9.387 1.00 86.75 87 GLU A O 1
ATOM 714 N N . GLN A 1 88 ? -22.919 -7.049 10.294 1.00 90.19 88 GLN A N 1
ATOM 715 C CA . GLN A 1 88 ? -23.640 -7.304 11.535 1.00 90.19 88 GLN A CA 1
ATOM 716 C C . GLN A 1 88 ? -24.807 -6.332 11.688 1.00 90.19 88 GLN A C 1
ATOM 718 O O . GLN A 1 88 ? -24.652 -5.116 11.607 1.00 90.19 88 GLN A O 1
ATOM 723 N N . VAL A 1 89 ? -25.990 -6.886 11.947 1.00 91.00 89 VAL A N 1
ATOM 724 C CA . VAL A 1 89 ? -27.235 -6.124 12.062 1.00 91.00 89 VAL A CA 1
ATOM 725 C C . VAL A 1 89 ? -27.558 -5.941 13.534 1.00 91.00 89 VAL A C 1
ATOM 727 O O . VAL A 1 89 ? -28.047 -6.855 14.206 1.00 91.00 89 VAL A O 1
ATOM 730 N N . ASN A 1 90 ? -27.269 -4.746 14.032 1.00 93.50 90 ASN A N 1
ATOM 731 C CA . ASN A 1 90 ? -27.384 -4.419 15.445 1.00 93.50 90 ASN A CA 1
ATOM 732 C C . ASN A 1 90 ? -28.661 -3.607 15.719 1.00 93.50 90 ASN A C 1
ATOM 734 O O . ASN A 1 90 ? -28.921 -2.599 15.070 1.00 93.50 90 ASN A O 1
ATOM 738 N N . GLY A 1 91 ? -29.460 -4.055 16.694 1.00 95.06 91 GLY A N 1
ATOM 739 C CA . GLY A 1 91 ? -30.714 -3.404 17.104 1.00 95.06 91 GLY A CA 1
ATOM 740 C C . GLY A 1 91 ? -31.987 -3.954 16.442 1.00 95.06 91 GLY A C 1
ATOM 741 O O . GLY A 1 91 ? -31.960 -4.543 15.363 1.00 95.06 91 GLY A O 1
ATOM 742 N N . ILE A 1 92 ? -33.129 -3.773 17.115 1.00 94.50 92 ILE A N 1
ATOM 743 C CA . ILE A 1 92 ? -34.437 -4.310 16.686 1.00 94.50 92 ILE A CA 1
ATOM 744 C C . ILE A 1 92 ? -34.911 -3.657 15.381 1.00 94.50 92 ILE A C 1
ATOM 746 O O . ILE A 1 92 ? -35.358 -4.357 14.474 1.00 94.50 92 ILE A O 1
ATOM 750 N N . LEU A 1 93 ? -34.759 -2.335 15.250 1.00 95.19 93 LEU A N 1
ATOM 751 C CA . LEU A 1 93 ? -35.116 -1.592 14.035 1.00 95.19 93 LEU A CA 1
ATOM 752 C C . LEU A 1 93 ? -34.315 -2.071 12.820 1.00 95.19 93 LEU A C 1
ATOM 754 O O . LEU A 1 93 ? -34.907 -2.376 11.791 1.00 95.19 93 LEU A O 1
ATOM 758 N N . ALA A 1 94 ? -32.994 -2.226 12.955 1.00 93.50 94 ALA A N 1
ATOM 759 C CA . ALA A 1 94 ? -32.140 -2.708 11.870 1.00 93.50 94 ALA A CA 1
ATOM 760 C C . ALA A 1 94 ? -32.500 -4.145 11.451 1.00 93.50 94 ALA A C 1
ATOM 762 O O . ALA A 1 94 ? -32.565 -4.451 10.260 1.00 93.50 94 ALA A O 1
ATOM 763 N N . L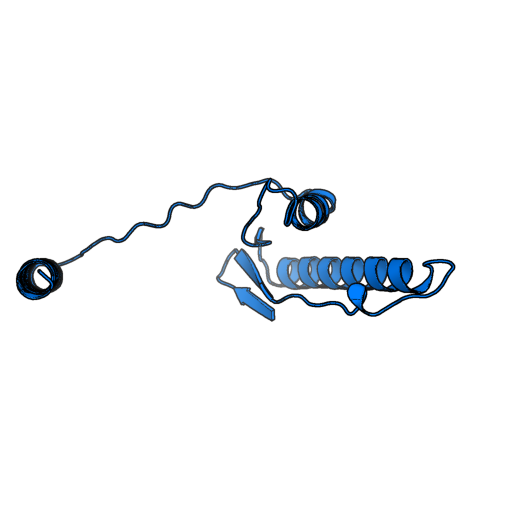YS A 1 95 ? -32.804 -5.019 12.422 1.00 94.62 95 LYS A N 1
ATOM 764 C CA . LYS A 1 95 ? -33.275 -6.389 12.156 1.00 94.62 95 LYS A CA 1
ATOM 765 C C . LYS A 1 95 ? -34.620 -6.399 11.425 1.00 94.62 95 LYS A C 1
ATOM 767 O O . LYS A 1 95 ? -34.775 -7.139 10.456 1.00 94.62 95 LYS A O 1
ATOM 772 N N . THR A 1 96 ? -35.560 -5.557 11.853 1.00 95.12 96 THR A N 1
ATOM 773 C CA . THR A 1 96 ? -36.892 -5.433 11.236 1.00 95.12 96 THR A CA 1
ATOM 774 C C . THR A 1 96 ? -36.788 -4.873 9.819 1.00 95.12 96 THR A C 1
ATOM 776 O O . THR A 1 96 ? -37.374 -5.428 8.895 1.00 95.12 96 THR A O 1
ATOM 779 N N . PHE A 1 97 ? -35.973 -3.836 9.616 1.00 94.06 97 PHE A N 1
ATOM 780 C CA . PHE A 1 97 ? -35.692 -3.271 8.299 1.00 94.06 97 PHE A CA 1
ATOM 781 C C . PHE A 1 97 ? -35.092 -4.316 7.353 1.00 94.06 97 PHE A C 1
ATOM 783 O O . PHE A 1 97 ? -35.599 -4.507 6.251 1.00 94.06 97 PHE A O 1
ATOM 790 N N . LYS A 1 98 ? -34.069 -5.060 7.796 1.00 91.94 98 LYS A N 1
ATOM 791 C CA . LYS A 1 98 ? -33.461 -6.117 6.976 1.00 91.94 98 LYS A CA 1
ATOM 792 C C . LYS A 1 98 ? -34.460 -7.217 6.612 1.00 91.94 98 LYS A C 1
ATOM 794 O O . LYS A 1 98 ? -34.417 -7.726 5.494 1.00 91.94 98 LYS A O 1
ATOM 799 N N . LEU A 1 99 ? -35.366 -7.570 7.526 1.00 92.25 99 LEU A N 1
ATOM 800 C CA . LEU A 1 99 ? -36.445 -8.518 7.247 1.00 92.25 99 LEU A CA 1
ATOM 801 C C . LEU A 1 99 ? -37.403 -7.981 6.173 1.00 92.25 99 LEU A C 1
ATOM 803 O O . LEU A 1 99 ? -37.694 -8.699 5.221 1.00 92.25 99 LEU A O 1
ATOM 807 N N . LEU A 1 100 ? -37.840 -6.724 6.291 1.00 95.00 100 LEU A N 1
ATOM 808 C CA . LEU A 1 100 ? -38.725 -6.082 5.315 1.00 95.00 100 LEU A CA 1
ATOM 809 C C . LEU A 1 100 ? -38.075 -5.998 3.931 1.00 95.00 100 LEU A C 1
ATOM 811 O O . LEU A 1 100 ? -38.691 -6.409 2.955 1.00 95.00 100 LEU A O 1
ATOM 815 N N . VAL A 1 101 ? -36.815 -5.559 3.845 1.00 92.94 101 VAL A N 1
ATOM 816 C CA . VAL A 1 101 ? -36.059 -5.519 2.580 1.00 92.94 101 VAL A CA 1
ATOM 817 C C . VAL A 1 101 ? -35.963 -6.909 1.948 1.00 92.94 101 VAL A C 1
ATOM 819 O O . VAL A 1 101 ? -36.143 -7.046 0.744 1.00 92.94 101 VAL A O 1
ATOM 822 N N . LYS A 1 102 ? -35.732 -7.960 2.744 1.00 91.50 102 LYS A N 1
ATOM 823 C CA . LYS A 1 102 ? -35.654 -9.340 2.241 1.00 91.50 102 LYS A CA 1
ATOM 824 C C . LYS A 1 102 ? -36.991 -9.860 1.694 1.00 91.50 102 LYS A C 1
ATOM 826 O O . LYS A 1 102 ? -36.975 -10.696 0.796 1.00 91.50 102 LYS A O 1
ATOM 831 N N . ILE A 1 103 ? -38.115 -9.412 2.259 1.00 92.69 103 ILE A N 1
ATOM 832 C CA . ILE A 1 103 ? -39.469 -9.781 1.817 1.00 92.69 103 ILE A CA 1
ATOM 833 C C . ILE A 1 103 ? -39.882 -8.974 0.580 1.00 92.69 103 ILE A C 1
ATOM 835 O O . ILE A 1 103 ? -40.483 -9.540 -0.318 1.00 92.69 103 ILE A O 1
ATOM 839 N N . LEU A 1 104 ? -39.554 -7.679 0.531 1.00 89.88 104 LEU A N 1
ATOM 840 C CA . LEU A 1 104 ? -39.936 -6.759 -0.551 1.00 89.88 104 LEU A CA 1
ATOM 841 C C . LEU A 1 104 ? -39.022 -6.843 -1.784 1.00 89.88 104 LEU A C 1
ATOM 843 O O . LEU A 1 104 ? -39.437 -6.483 -2.878 1.00 89.88 104 LEU A O 1
ATOM 847 N N . GLY A 1 105 ? -37.767 -7.263 -1.606 1.00 72.56 105 GLY A N 1
ATOM 848 C CA . GLY A 1 105 ? -36.788 -7.460 -2.681 1.00 72.56 105 GLY A CA 1
ATOM 849 C C . GLY A 1 105 ? -36.838 -8.848 -3.331 1.00 72.56 105 GLY A C 1
ATOM 850 O O . GLY A 1 105 ? -35.889 -9.219 -4.021 1.00 72.56 105 GLY A O 1
ATOM 851 N N . LYS A 1 106 ? -37.897 -9.621 -3.069 1.00 51.25 106 LYS A N 1
ATOM 852 C CA . LYS A 1 106 ? -38.231 -10.893 -3.714 1.00 51.25 106 LYS A CA 1
ATOM 853 C C . LYS A 1 106 ? -39.611 -10.811 -4.342 1.00 51.25 106 LYS A C 1
ATOM 855 O O . LYS A 1 106 ? -40.495 -10.207 -3.703 1.00 51.25 106 LYS A O 1
#